Protein AF-A0A929RDB2-F1 (afdb_monomer)

Sequence (120 aa):
MNDFDLLDLLDETPNGAYSVVIFPNRDALRRKFQPFVGQYDPTYRTHSLHRAEYLEDRKRRARVYLRTPKQITAANRNRAIDGAVRAYIAPGVNVSYLMETCLKKSGIHEVLPADAAGLI

Foldseek 3Di:
DDDFAQVLVQVVFAQLAEEEEEDADPVRLCVRQVVQPPDDDLQWHWDDDPLWTWIAGPVSRYIYTYYYLCSLLPPDQPQVCQRHAEYEYEPPDDCDPSSCVSCVVSVHPHYYHSPVSPDD

Structure (mmCIF, N/CA/C/O backbone):
data_AF-A0A929RDB2-F1
#
_entry.id   AF-A0A929RDB2-F1
#
loop_
_atom_site.group_PDB
_atom_site.id
_atom_site.type_symbol
_atom_site.label_atom_id
_atom_site.label_alt_id
_atom_site.label_comp_id
_atom_site.label_asym_id
_atom_site.label_entity_id
_atom_site.label_seq_id
_atom_site.pdbx_PDB_ins_code
_atom_site.Cartn_x
_atom_site.Cartn_y
_atom_site.Cartn_z
_atom_site.occupancy
_atom_site.B_iso_or_equiv
_atom_site.auth_seq_id
_atom_site.auth_comp_id
_atom_site.auth_asym_id
_atom_site.auth_atom_id
_atom_site.pdbx_PDB_model_num
ATOM 1 N N . MET A 1 1 ? 1.880 -21.557 1.408 1.00 38.38 1 MET A N 1
ATOM 2 C CA . MET A 1 1 ? 2.644 -20.447 0.799 1.00 38.38 1 MET A CA 1
ATOM 3 C C . MET A 1 1 ? 2.069 -19.209 1.458 1.00 38.38 1 MET A C 1
ATOM 5 O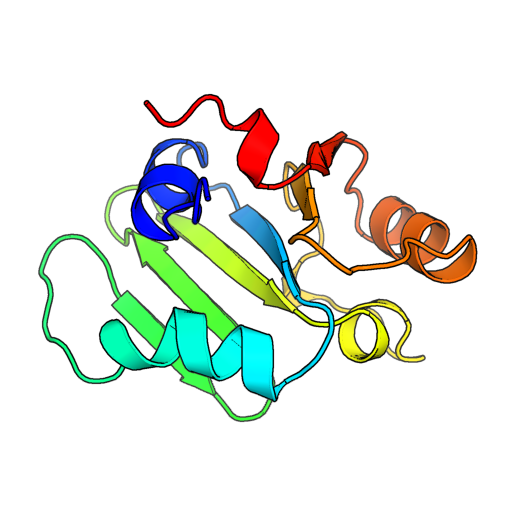 O . MET A 1 1 ? 0.893 -18.969 1.226 1.00 38.38 1 MET A O 1
ATOM 9 N N . ASN A 1 2 ? 2.784 -18.597 2.409 1.00 46.38 2 ASN A N 1
ATOM 10 C CA . ASN A 1 2 ? 2.217 -17.583 3.309 1.00 46.38 2 ASN A CA 1
ATOM 11 C C . ASN A 1 2 ? 1.721 -16.385 2.502 1.00 46.38 2 ASN A C 1
ATOM 13 O O . ASN A 1 2 ? 2.500 -15.582 1.994 1.00 46.38 2 ASN A O 1
ATOM 17 N N . ASP A 1 3 ? 0.409 -16.342 2.329 1.00 63.94 3 ASP A N 1
ATOM 18 C CA . ASP A 1 3 ? -0.303 -15.350 1.554 1.00 63.94 3 ASP A CA 1
ATOM 19 C C . ASP A 1 3 ? -0.760 -14.295 2.566 1.00 63.94 3 ASP A C 1
ATOM 21 O O . ASP A 1 3 ? -1.784 -14.477 3.209 1.00 63.94 3 ASP A O 1
ATOM 25 N N . PHE A 1 4 ? 0.043 -13.248 2.784 1.00 73.56 4 PHE A N 1
ATOM 26 C CA . PHE A 1 4 ? -0.236 -12.205 3.785 1.00 73.56 4 PHE A CA 1
ATOM 27 C C . PHE A 1 4 ? -1.657 -11.620 3.636 1.00 73.56 4 PHE A C 1
ATOM 29 O O . PHE A 1 4 ? -2.177 -11.515 2.510 1.00 73.56 4 PHE A O 1
ATOM 36 N N . ASP A 1 5 ? -2.273 -11.228 4.756 1.00 86.75 5 ASP A N 1
ATOM 37 C CA . ASP A 1 5 ? -3.604 -10.613 4.794 1.00 86.75 5 ASP A CA 1
ATOM 38 C C . ASP A 1 5 ? -3.504 -9.077 4.826 1.00 86.75 5 ASP A C 1
ATOM 40 O O . ASP A 1 5 ? -2.674 -8.488 5.514 1.00 86.75 5 ASP A O 1
ATOM 44 N N . LEU A 1 6 ? -4.355 -8.403 4.051 1.00 89.50 6 LEU A N 1
ATOM 45 C CA . LEU A 1 6 ? -4.440 -6.943 4.052 1.00 89.50 6 LEU A CA 1
ATOM 46 C C . LEU A 1 6 ? -5.079 -6.392 5.334 1.00 89.50 6 LEU 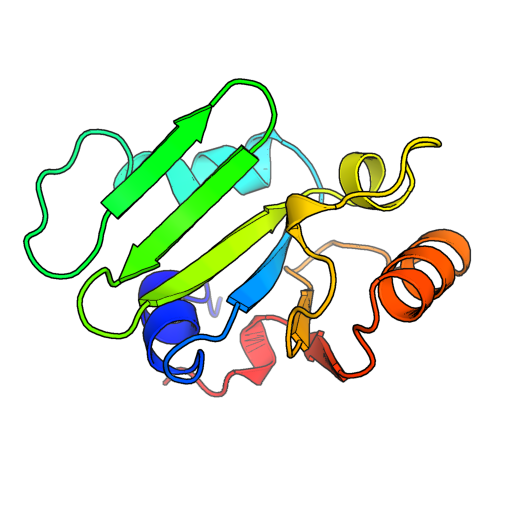A C 1
ATOM 48 O O . LEU A 1 6 ? -4.802 -5.239 5.670 1.00 89.50 6 LEU A O 1
ATOM 52 N N . LEU A 1 7 ? -5.924 -7.169 6.020 1.00 90.44 7 LEU A N 1
ATOM 53 C CA . LEU A 1 7 ? -6.524 -6.770 7.297 1.00 90.44 7 LEU A CA 1
ATOM 54 C C . LEU A 1 7 ? -5.507 -6.800 8.427 1.00 90.44 7 LEU A C 1
ATOM 56 O O . LEU A 1 7 ? -5.410 -5.837 9.178 1.00 90.44 7 LEU A O 1
ATOM 60 N N . ASP A 1 8 ? -4.675 -7.827 8.466 1.00 89.88 8 ASP A N 1
ATOM 61 C CA . ASP A 1 8 ? -3.594 -7.916 9.435 1.00 89.88 8 ASP A CA 1
ATOM 62 C C . ASP A 1 8 ? -2.612 -6.739 9.301 1.00 89.88 8 ASP A C 1
ATOM 64 O O . ASP A 1 8 ? -2.285 -6.058 10.273 1.00 89.88 8 ASP A O 1
ATOM 68 N N . LEU A 1 9 ? -2.217 -6.400 8.067 1.00 90.81 9 LEU A N 1
ATOM 69 C CA . LEU A 1 9 ? -1.386 -5.218 7.803 1.00 90.81 9 LEU A CA 1
ATOM 70 C C . LEU A 1 9 ? -2.095 -3.903 8.172 1.00 90.81 9 LEU A C 1
ATOM 72 O O . LEU A 1 9 ? -1.444 -2.906 8.510 1.00 90.81 9 LEU A O 1
ATOM 76 N N . LEU A 1 10 ? -3.427 -3.862 8.083 1.00 92.50 10 LEU A N 1
ATOM 77 C CA . LEU A 1 10 ? -4.217 -2.719 8.533 1.00 92.50 10 LEU A CA 1
ATOM 78 C C . LEU A 1 10 ? -4.215 -2.624 10.061 1.00 92.50 10 LEU A C 1
ATOM 80 O O . LEU A 1 10 ? -4.097 -1.519 10.589 1.00 92.50 10 LEU A O 1
ATOM 84 N N . ASP A 1 11 ? -4.287 -3.745 10.768 1.00 91.00 11 ASP A N 1
ATOM 85 C CA . ASP A 1 11 ? -4.228 -3.819 12.229 1.00 91.00 11 ASP A CA 1
ATOM 86 C C . ASP A 1 11 ? -2.851 -3.455 12.786 1.00 91.00 11 ASP A C 1
ATOM 88 O O . ASP A 1 11 ? -2.769 -2.705 13.760 1.00 91.00 11 ASP A O 1
ATOM 92 N N . GLU A 1 12 ? -1.776 -3.839 12.100 1.00 90.38 12 GLU A N 1
ATOM 93 C CA . GLU A 1 12 ? -0.413 -3.392 12.414 1.00 90.38 12 GLU A CA 1
ATOM 94 C C . GLU A 1 12 ? -0.169 -1.906 12.139 1.00 90.38 12 GLU A C 1
ATOM 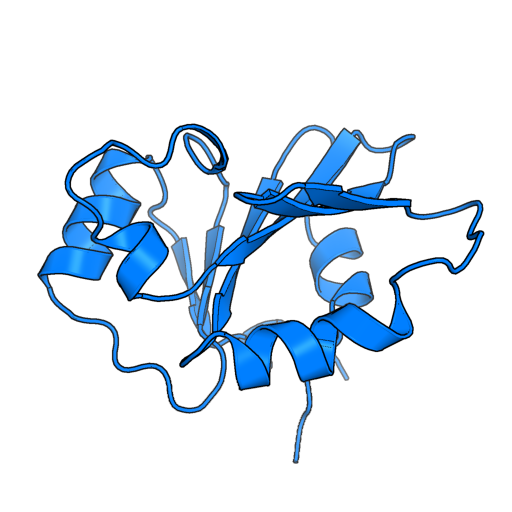96 O O . GLU A 1 12 ? 0.761 -1.306 12.691 1.00 90.38 12 GLU A O 1
ATOM 101 N N . THR A 1 13 ? -0.963 -1.298 11.255 1.00 91.88 13 THR A N 1
ATOM 102 C CA . THR A 1 13 ? -0.793 0.112 10.913 1.00 91.88 13 THR A CA 1
ATOM 103 C C . THR A 1 13 ? -1.214 0.983 12.106 1.00 91.88 13 THR A C 1
ATOM 105 O O . THR A 1 13 ? -2.368 0.910 12.542 1.00 91.88 13 THR A O 1
ATOM 108 N N . PRO A 1 14 ? -0.322 1.853 12.627 1.00 93.44 14 PRO A N 1
ATOM 109 C CA . PRO A 1 14 ? -0.632 2.683 13.785 1.00 93.44 14 PRO A CA 1
ATOM 110 C C . PRO A 1 14 ? -1.836 3.605 13.569 1.00 93.44 14 PRO A C 1
ATOM 112 O O . PRO A 1 14 ? -2.155 4.020 12.451 1.00 93.44 14 PRO A O 1
ATOM 115 N N . ASN A 1 15 ? -2.470 3.999 14.673 1.00 94.12 15 ASN A N 1
ATOM 116 C CA . ASN A 1 15 ? -3.576 4.952 14.646 1.00 94.12 15 ASN A CA 1
ATOM 117 C C . ASN A 1 15 ? -3.155 6.269 13.975 1.00 94.12 15 ASN A C 1
ATOM 119 O O . ASN A 1 15 ? -2.125 6.852 14.309 1.00 94.12 15 ASN A O 1
ATOM 123 N N . GLY A 1 16 ? -3.975 6.754 13.044 1.00 93.19 16 GLY A N 1
ATOM 124 C CA . GLY A 1 16 ? -3.725 7.974 12.276 1.00 93.19 16 GLY A CA 1
ATOM 125 C C . GLY A 1 16 ? -2.617 7.863 11.227 1.00 93.19 16 GLY A C 1
ATOM 126 O O . GLY A 1 16 ? -2.303 8.872 10.598 1.00 93.19 16 GLY A O 1
ATOM 127 N N . ALA A 1 17 ? -2.037 6.677 11.034 1.00 94.44 17 ALA A N 1
ATOM 128 C CA . ALA A 1 17 ? -0.961 6.438 10.086 1.00 94.44 17 ALA A CA 1
ATOM 129 C C . ALA A 1 17 ? -1.440 5.670 8.851 1.00 94.44 17 ALA A C 1
ATOM 131 O O . ALA A 1 17 ? -2.582 5.215 8.741 1.00 94.44 17 ALA A O 1
ATOM 132 N N . TYR A 1 18 ? -0.536 5.524 7.891 1.00 92.81 18 TYR A N 1
ATOM 133 C CA . TYR A 1 18 ? -0.780 4.718 6.710 1.00 92.81 18 TYR A CA 1
ATOM 134 C C . TYR A 1 18 ? 0.443 3.903 6.335 1.00 92.81 18 TYR A C 1
ATOM 136 O O . TYR A 1 18 ? 1.574 4.364 6.470 1.00 92.81 18 TYR A O 1
ATOM 144 N N . SER A 1 19 ? 0.185 2.713 5.815 1.00 94.75 19 SER A N 1
ATOM 145 C CA . SER A 1 19 ? 1.174 1.807 5.244 1.00 94.75 19 SER A CA 1
ATOM 146 C C . SER A 1 19 ? 0.911 1.640 3.751 1.00 94.75 19 SER A C 1
ATOM 148 O O . SER A 1 19 ? -0.175 1.947 3.247 1.00 94.75 19 SER A O 1
ATOM 150 N N . VAL A 1 20 ? 1.907 1.153 3.018 1.00 94.62 20 VAL A N 1
ATOM 151 C CA . VAL A 1 20 ? 1.778 0.856 1.587 1.00 94.62 20 VAL A CA 1
ATOM 152 C C . VAL A 1 20 ? 2.109 -0.603 1.345 1.00 94.62 20 VAL A C 1
ATOM 154 O O . VAL A 1 20 ? 3.110 -1.081 1.850 1.00 94.62 20 VAL A O 1
ATOM 157 N N . VAL A 1 21 ? 1.330 -1.294 0.522 1.00 94.94 21 VAL A N 1
ATOM 158 C CA . VAL A 1 21 ? 1.686 -2.605 -0.024 1.00 94.94 21 VAL A CA 1
ATOM 159 C C . VAL A 1 21 ? 1.935 -2.458 -1.514 1.00 94.94 21 VAL A C 1
ATOM 161 O O . VAL A 1 21 ? 1.135 -1.859 -2.241 1.00 94.94 21 VAL A O 1
ATOM 164 N N . ILE A 1 22 ? 3.056 -2.997 -1.978 1.00 94.56 22 ILE A N 1
ATOM 165 C CA . ILE A 1 22 ? 3.490 -2.889 -3.364 1.00 94.56 22 ILE A CA 1
ATOM 166 C C . ILE A 1 22 ? 3.398 -4.266 -4.007 1.00 94.56 22 ILE A C 1
ATOM 168 O O . ILE A 1 22 ? 4.062 -5.202 -3.581 1.00 94.56 22 ILE A O 1
ATOM 172 N N . PHE A 1 23 ? 2.565 -4.372 -5.038 1.00 94.00 23 PHE A N 1
ATOM 173 C CA . PHE A 1 23 ? 2.305 -5.585 -5.809 1.00 94.00 23 PHE A CA 1
ATOM 174 C C . PHE A 1 23 ? 3.044 -5.564 -7.145 1.00 94.00 23 PHE A C 1
ATOM 176 O O . PHE A 1 23 ? 3.185 -4.492 -7.739 1.00 94.00 23 PHE A O 1
ATOM 183 N N . PRO A 1 24 ? 3.438 -6.726 -7.697 1.00 93.25 24 PRO A N 1
ATOM 184 C CA . PRO A 1 24 ? 4.232 -6.776 -8.928 1.00 93.25 24 PRO A CA 1
ATOM 185 C C . PRO A 1 24 ? 3.500 -6.164 -10.125 1.00 93.25 24 PRO A C 1
ATOM 187 O O . PRO A 1 24 ? 4.111 -5.524 -10.979 1.00 93.25 24 PRO A O 1
ATOM 190 N N . ASN A 1 25 ? 2.176 -6.315 -10.181 1.00 91.75 25 ASN A N 1
ATOM 191 C CA . ASN A 1 25 ? 1.341 -5.764 -11.238 1.00 91.75 25 ASN A CA 1
ATOM 192 C C . ASN A 1 25 ? -0.100 -5.527 -10.755 1.00 91.75 25 ASN A C 1
ATOM 194 O O . ASN A 1 25 ? -0.473 -5.842 -9.622 1.00 91.75 25 ASN A O 1
ATOM 198 N N . ARG A 1 26 ? -0.912 -4.935 -11.637 1.00 90.81 26 ARG A N 1
ATOM 199 C CA . ARG A 1 26 ? -2.313 -4.597 -11.359 1.00 90.81 26 ARG A CA 1
ATOM 200 C C . ARG A 1 26 ? -3.195 -5.821 -11.149 1.00 90.81 26 ARG A C 1
ATOM 202 O O . ARG A 1 26 ? -4.130 -5.728 -10.360 1.00 90.81 26 ARG A O 1
ATOM 209 N N . ASP A 1 27 ? -2.893 -6.939 -11.799 1.00 91.25 27 ASP A N 1
ATOM 210 C CA . ASP A 1 27 ? -3.682 -8.165 -11.671 1.00 91.25 27 ASP A CA 1
ATOM 211 C C . ASP A 1 27 ? -3.457 -8.823 -10.311 1.00 91.25 27 ASP A C 1
ATOM 213 O O . ASP A 1 27 ? -4.415 -9.202 -9.648 1.00 91.25 27 ASP A O 1
ATOM 217 N N . ALA A 1 28 ? -2.207 -8.886 -9.842 1.00 91.56 28 ALA A N 1
ATOM 218 C CA . ALA A 1 28 ? -1.873 -9.351 -8.498 1.00 91.56 28 ALA A CA 1
ATOM 219 C C . ALA A 1 28 ? -2.530 -8.477 -7.420 1.00 91.56 28 ALA A C 1
ATOM 221 O O . ALA A 1 28 ? -3.181 -9.006 -6.522 1.00 91.56 28 ALA A O 1
ATOM 222 N N . LEU A 1 29 ? -2.435 -7.149 -7.566 1.00 92.19 29 LEU A N 1
ATOM 223 C CA . LEU A 1 29 ? -3.103 -6.194 -6.680 1.00 92.19 29 LEU A CA 1
ATOM 224 C C . LEU A 1 29 ? -4.615 -6.431 -6.645 1.00 92.19 29 LEU A C 1
ATOM 226 O O . LEU A 1 29 ? -5.195 -6.563 -5.573 1.00 92.19 29 LEU A O 1
ATOM 230 N N . ARG A 1 30 ? -5.262 -6.505 -7.816 1.00 89.75 30 ARG A N 1
ATOM 231 C CA . ARG A 1 30 ? -6.712 -6.707 -7.908 1.00 89.75 30 ARG A CA 1
ATOM 232 C C . ARG A 1 30 ? -7.136 -8.046 -7.336 1.00 89.75 30 ARG A C 1
ATOM 234 O O . ARG A 1 30 ? -8.111 -8.066 -6.605 1.00 89.75 30 ARG A O 1
ATOM 241 N N . ARG A 1 31 ? -6.409 -9.134 -7.600 1.00 90.44 31 ARG A N 1
ATOM 242 C CA . ARG A 1 31 ? -6.719 -10.449 -7.019 1.00 90.44 31 ARG A CA 1
ATOM 243 C C . ARG A 1 31 ? -6.743 -10.411 -5.493 1.00 90.44 31 ARG A C 1
ATOM 245 O O . ARG A 1 31 ? -7.660 -10.972 -4.910 1.00 90.44 31 ARG A O 1
ATOM 252 N N . LYS A 1 32 ? -5.791 -9.712 -4.865 1.00 90.06 32 LYS A N 1
ATOM 253 C CA . LYS A 1 32 ? -5.775 -9.540 -3.405 1.00 90.06 32 LYS A CA 1
ATOM 254 C C . LYS A 1 32 ? -6.823 -8.559 -2.889 1.00 90.06 32 LYS A C 1
ATOM 256 O O . LYS A 1 32 ? -7.334 -8.752 -1.798 1.00 90.06 32 LYS A O 1
ATOM 261 N N . PHE A 1 33 ? -7.153 -7.523 -3.653 1.00 89.94 33 PHE A N 1
ATOM 262 C CA . PHE A 1 33 ? -8.091 -6.492 -3.212 1.00 89.94 33 PHE A CA 1
ATOM 263 C C . PHE A 1 33 ? -9.565 -6.850 -3.446 1.00 89.94 33 PHE A C 1
ATOM 265 O O . PHE A 1 33 ? -10.421 -6.452 -2.664 1.00 89.94 33 PHE A O 1
ATOM 272 N N . GLN A 1 34 ? -9.870 -7.607 -4.504 1.00 89.38 34 GLN A N 1
ATOM 273 C CA . GLN A 1 34 ? -11.232 -7.924 -4.944 1.00 89.38 34 GLN A CA 1
ATOM 274 C C . GLN A 1 34 ? -12.126 -8.522 -3.848 1.00 89.38 34 GLN A C 1
ATOM 276 O O . GLN A 1 34 ? -13.288 -8.121 -3.809 1.00 89.38 34 GLN A O 1
ATOM 281 N N . PRO A 1 35 ? -11.640 -9.414 -2.957 1.00 89.25 35 PRO A N 1
ATOM 282 C CA . PRO A 1 35 ? -12.458 -9.937 -1.866 1.00 89.25 35 PRO A CA 1
ATOM 283 C C . PRO A 1 35 ? -13.041 -8.843 -0.970 1.00 89.25 35 PRO A C 1
ATOM 285 O O . PRO A 1 35 ? -14.159 -8.985 -0.505 1.00 89.25 35 PRO A O 1
ATOM 288 N N . PHE A 1 36 ? -12.333 -7.729 -0.786 1.00 86.62 36 PHE A N 1
ATOM 289 C CA . PHE A 1 36 ? -12.761 -6.636 0.085 1.00 86.62 36 PHE A CA 1
ATOM 290 C C . PHE A 1 36 ? -13.714 -5.651 -0.619 1.00 86.62 36 PHE A C 1
ATOM 292 O O . PHE A 1 36 ? -14.434 -4.892 0.028 1.00 86.62 36 PHE A O 1
ATOM 299 N N . VAL A 1 37 ? -13.723 -5.618 -1.957 1.00 85.00 37 VAL A N 1
ATOM 300 C CA . VAL A 1 37 ? -14.485 -4.624 -2.727 1.00 85.00 37 VAL A CA 1
ATOM 301 C C . VAL A 1 37 ? -15.981 -4.924 -2.674 1.00 85.00 37 VAL A C 1
ATOM 303 O O . VAL A 1 37 ? -16.428 -6.001 -3.055 1.00 85.00 37 VAL A O 1
ATOM 306 N N . GLY A 1 38 ? -16.775 -3.926 -2.276 1.00 75.69 38 GLY A N 1
ATOM 307 C CA . GLY A 1 38 ? -18.239 -4.029 -2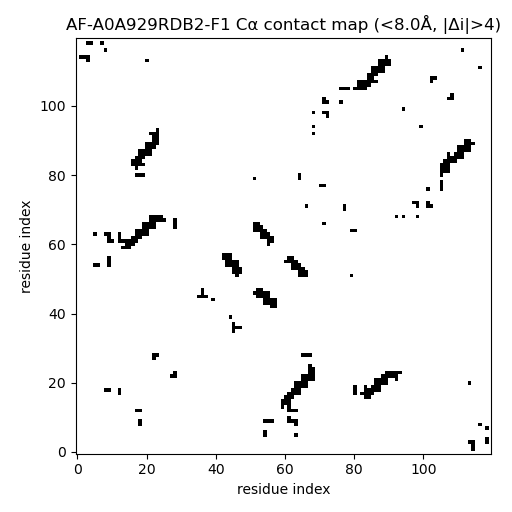.248 1.00 75.69 38 GLY A CA 1
ATOM 308 C C . GLY A 1 38 ? -18.786 -4.831 -1.066 1.00 75.69 38 GLY A C 1
ATOM 309 O O . GLY A 1 38 ? -20.003 -4.953 -0.937 1.00 75.69 38 GLY A O 1
ATOM 310 N N . GLN A 1 39 ? -17.913 -5.327 -0.186 1.00 79.00 39 GLN A N 1
ATOM 311 C CA . GLN A 1 39 ? -18.317 -5.882 1.096 1.00 79.00 39 GLN A CA 1
ATOM 312 C C . GLN A 1 39 ? -18.566 -4.745 2.086 1.00 79.00 39 GLN A C 1
ATOM 314 O O . GLN A 1 39 ? -17.754 -3.830 2.240 1.00 79.00 39 GLN A O 1
ATOM 319 N N . TYR A 1 40 ? -19.726 -4.782 2.738 1.00 76.62 40 TYR A N 1
ATOM 320 C CA . TYR A 1 40 ? -19.985 -3.916 3.876 1.00 76.62 40 TYR A CA 1
ATOM 321 C C . TYR A 1 40 ? -19.400 -4.574 5.123 1.00 76.62 40 TYR A C 1
ATOM 323 O O . TYR A 1 40 ? -19.936 -5.573 5.597 1.00 76.62 40 TYR A O 1
ATOM 331 N N . ASP A 1 41 ? -18.331 -3.988 5.652 1.00 82.25 41 ASP A N 1
ATOM 332 C CA . ASP A 1 41 ? -17.734 -4.376 6.923 1.00 82.25 41 ASP A CA 1
ATOM 333 C C . ASP A 1 41 ? -17.726 -3.163 7.881 1.00 82.25 41 ASP A C 1
ATOM 335 O O . ASP A 1 41 ? -17.394 -2.044 7.471 1.00 82.25 41 ASP A O 1
ATOM 339 N N . PRO A 1 42 ? -18.150 -3.313 9.150 1.00 82.81 42 PRO A N 1
ATOM 340 C CA . PRO A 1 42 ? -18.122 -2.216 10.117 1.00 82.81 42 PR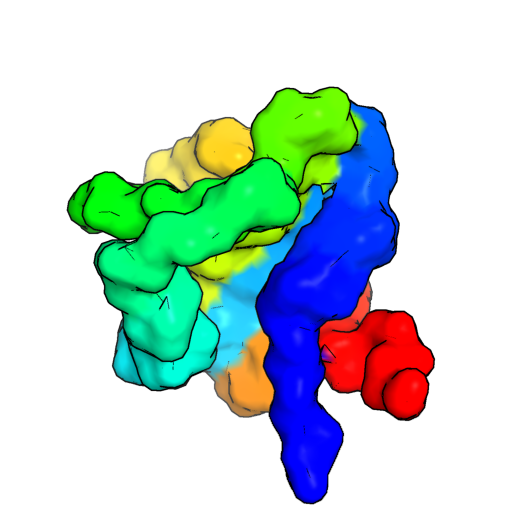O A CA 1
ATOM 341 C C . PRO A 1 42 ? -16.707 -1.843 10.597 1.00 82.81 42 PRO A C 1
ATOM 343 O O . PRO A 1 42 ? -16.539 -0.770 11.187 1.00 82.81 42 PRO A O 1
ATOM 346 N N . THR A 1 43 ? -15.712 -2.709 10.394 1.00 84.44 43 THR A N 1
ATOM 347 C CA . THR A 1 43 ? -14.331 -2.551 10.876 1.00 84.44 43 THR A CA 1
ATOM 348 C C . THR A 1 43 ? -13.453 -1.821 9.866 1.00 84.44 43 THR A C 1
ATOM 350 O O . THR A 1 43 ? -12.732 -0.895 10.242 1.00 84.44 43 THR A O 1
ATOM 353 N N . TYR A 1 44 ? -13.582 -2.139 8.577 1.00 88.69 44 TYR A N 1
ATOM 354 C CA . TYR A 1 44 ? -12.800 -1.516 7.515 1.00 88.69 44 TYR A CA 1
ATOM 355 C C . TYR A 1 44 ? -13.673 -1.033 6.357 1.00 88.69 44 TYR A C 1
ATOM 357 O O . TYR A 1 44 ? -14.814 -1.437 6.155 1.00 88.69 44 TYR A O 1
ATOM 365 N N . ARG A 1 45 ? -13.113 -0.134 5.552 1.00 88.69 45 ARG A N 1
ATOM 366 C CA . ARG A 1 45 ? -13.692 0.308 4.287 1.00 88.69 45 ARG A CA 1
ATOM 367 C C . ARG A 1 45 ? -12.707 0.135 3.166 1.00 88.69 45 ARG A C 1
ATOM 369 O O . ARG A 1 45 ? -11.528 0.442 3.311 1.00 88.69 45 ARG A O 1
ATOM 376 N N . THR A 1 46 ? -13.221 -0.257 2.014 1.00 89.38 46 THR A N 1
ATOM 377 C CA . THR A 1 46 ? -12.450 -0.247 0.779 1.00 89.38 46 THR A CA 1
ATOM 378 C C . THR A 1 46 ? -12.715 0.999 -0.029 1.00 89.38 46 THR A C 1
ATOM 380 O O . THR A 1 46 ? -13.865 1.390 -0.236 1.00 89.38 46 THR A O 1
ATOM 383 N N . HIS A 1 47 ? -11.650 1.554 -0.584 1.00 85.75 47 HIS A N 1
ATOM 384 C CA . HIS A 1 47 ? -11.729 2.615 -1.568 1.00 85.75 47 HIS A CA 1
ATOM 385 C C . HIS A 1 47 ? -11.056 2.155 -2.852 1.00 85.75 47 HIS A C 1
ATOM 387 O O . HIS A 1 47 ? -9.893 1.767 -2.848 1.00 85.75 47 HIS A O 1
ATOM 393 N N . SER A 1 48 ? -11.809 2.202 -3.949 1.00 75.56 48 SER A N 1
ATOM 394 C CA . SER A 1 48 ? -11.360 1.834 -5.291 1.00 75.56 48 SER A CA 1
ATOM 395 C C . SER A 1 48 ? -11.656 2.980 -6.253 1.00 75.56 48 SER A C 1
ATOM 397 O O . SER A 1 48 ? -12.495 2.862 -7.144 1.00 75.56 48 SER A O 1
ATOM 399 N N . LEU A 1 49 ? -11.017 4.133 -6.058 1.00 61.91 49 LEU A N 1
ATOM 400 C CA . LEU A 1 49 ? -11.080 5.203 -7.056 1.00 61.91 49 LEU A CA 1
ATOM 401 C C . LEU A 1 49 ? -10.032 4.921 -8.133 1.00 61.91 49 LEU A C 1
ATOM 403 O O . LEU A 1 49 ? -8.987 4.362 -7.821 1.00 61.91 49 LEU A O 1
ATOM 407 N N . HIS A 1 50 ? -10.278 5.349 -9.379 1.00 57.06 50 HIS A N 1
ATOM 408 C CA . HIS A 1 50 ? -9.460 5.115 -10.589 1.00 57.06 50 HIS A CA 1
ATOM 409 C C . HIS A 1 50 ? -7.926 5.288 -10.456 1.00 57.06 50 HIS A C 1
ATOM 411 O O . HIS A 1 50 ? -7.190 4.970 -11.390 1.00 57.06 50 HIS A O 1
ATOM 417 N N . ARG A 1 51 ? -7.426 5.829 -9.339 1.00 58.41 51 ARG A N 1
ATOM 418 C CA . ARG A 1 51 ? -6.008 6.083 -9.063 1.00 58.41 51 ARG A CA 1
ATOM 419 C C . ARG A 1 51 ? -5.548 5.706 -7.649 1.00 58.41 51 ARG A C 1
ATOM 421 O O . ARG A 1 51 ? -4.379 5.926 -7.340 1.00 58.41 51 ARG A O 1
ATOM 428 N N . ALA A 1 52 ? -6.425 5.178 -6.795 1.00 72.75 52 ALA A N 1
ATOM 429 C CA . ALA A 1 52 ? -6.083 4.856 -5.417 1.00 72.75 52 ALA A CA 1
ATOM 430 C C . ALA A 1 52 ? -6.945 3.711 -4.877 1.00 72.75 52 ALA A C 1
ATOM 432 O O . ALA A 1 52 ? -8.105 3.915 -4.522 1.00 72.75 52 ALA A O 1
ATOM 433 N N . GLU A 1 53 ? -6.336 2.531 -4.777 1.00 91.00 53 GLU A N 1
ATOM 434 C CA . GLU A 1 53 ? -6.841 1.422 -3.973 1.00 91.00 53 GLU A CA 1
ATOM 435 C C . GLU A 1 53 ? -6.277 1.507 -2.556 1.00 91.00 53 GLU A C 1
ATOM 437 O O . GLU A 1 53 ? -5.063 1.698 -2.391 1.00 91.00 53 GLU A O 1
ATOM 442 N N . TYR A 1 54 ? -7.149 1.403 -1.551 1.00 92.81 54 TYR A N 1
ATOM 443 C CA . TYR A 1 54 ? -6.753 1.250 -0.152 1.00 92.81 54 TYR A CA 1
ATOM 444 C C . TYR A 1 54 ? -7.849 0.624 0.719 1.00 92.81 54 TYR A C 1
ATOM 446 O O . TYR A 1 54 ? -9.037 0.700 0.388 1.00 92.81 54 TYR A O 1
ATOM 454 N N . LEU A 1 55 ? -7.425 0.046 1.846 1.00 93.62 55 LEU A N 1
ATOM 455 C CA . LEU A 1 55 ? -8.278 -0.304 2.983 1.00 93.62 55 LEU A CA 1
ATOM 456 C C . LEU A 1 55 ? -8.123 0.759 4.078 1.00 93.62 55 LEU A C 1
ATOM 458 O O . LEU A 1 55 ? -7.031 1.298 4.259 1.00 93.62 55 LEU A O 1
ATOM 462 N N . GLU A 1 56 ? -9.200 1.080 4.789 1.00 93.56 56 GLU A N 1
ATOM 463 C CA . GLU A 1 56 ? -9.212 2.064 5.875 1.00 93.56 56 GLU A CA 1
ATOM 464 C C . GLU A 1 56 ? -10.019 1.574 7.075 1.00 93.56 56 GLU A C 1
ATOM 466 O O . GLU A 1 56 ? -11.211 1.302 6.946 1.00 93.56 56 GLU A O 1
ATOM 471 N N . ASP A 1 57 ? -9.410 1.588 8.258 1.00 94.00 57 ASP A N 1
ATOM 472 C CA . ASP A 1 57 ? -10.137 1.566 9.526 1.00 94.00 57 ASP A CA 1
ATOM 473 C C . ASP A 1 57 ? -10.462 3.014 9.909 1.00 94.00 57 ASP A C 1
ATOM 475 O O . ASP A 1 57 ? -9.584 3.811 10.261 1.00 94.00 57 ASP A O 1
ATOM 479 N N . ARG A 1 58 ? -11.747 3.381 9.853 1.00 90.50 58 ARG A N 1
ATOM 480 C CA . ARG A 1 58 ? -12.185 4.757 10.138 1.00 90.50 58 ARG A CA 1
ATOM 481 C C . ARG A 1 58 ? -12.043 5.152 11.603 1.00 90.50 58 ARG A C 1
ATOM 483 O O . ARG A 1 58 ? -11.898 6.346 11.873 1.00 90.50 58 ARG A O 1
ATOM 490 N N . LYS A 1 59 ? -12.133 4.199 12.534 1.00 91.94 59 LYS A N 1
ATOM 491 C CA . LYS A 1 59 ? -12.034 4.477 13.973 1.00 91.94 59 LYS A CA 1
ATOM 492 C C . LYS A 1 59 ? -10.595 4.809 14.331 1.00 91.94 59 LYS A C 1
ATOM 494 O O . LYS A 1 59 ? -10.350 5.826 14.975 1.00 91.94 59 LYS A O 1
ATOM 499 N N . ARG A 1 60 ? -9.651 3.999 13.846 1.00 93.94 60 ARG A N 1
ATOM 500 C CA . ARG A 1 60 ? -8.213 4.225 14.043 1.00 93.94 60 ARG A CA 1
ATOM 501 C C . ARG A 1 60 ? -7.638 5.281 13.108 1.00 93.94 60 ARG A C 1
ATOM 503 O O . ARG A 1 60 ? -6.563 5.800 13.384 1.00 93.94 60 ARG A O 1
ATOM 510 N N . ARG A 1 61 ? -8.342 5.619 12.020 1.00 92.50 61 ARG A N 1
ATOM 511 C CA . ARG A 1 61 ? -7.820 6.416 10.894 1.00 92.50 61 ARG A CA 1
ATOM 512 C C . ARG A 1 61 ? -6.553 5.792 10.293 1.00 92.50 61 ARG A C 1
ATOM 514 O O . ARG A 1 61 ? -5.685 6.516 9.812 1.00 92.50 61 ARG A O 1
ATOM 521 N N . ALA A 1 62 ? -6.456 4.467 10.357 1.00 94.81 62 ALA A N 1
ATOM 522 C CA . ALA A 1 62 ? -5.367 3.691 9.782 1.00 94.81 62 ALA A CA 1
ATOM 523 C C . ALA A 1 62 ? -5.707 3.345 8.329 1.00 94.81 62 ALA A C 1
ATOM 525 O O . ALA A 1 62 ? -6.870 3.060 8.025 1.00 94.81 62 ALA A O 1
ATOM 526 N N . ARG A 1 63 ? -4.726 3.385 7.417 1.00 94.44 63 ARG A N 1
ATOM 527 C CA . ARG A 1 63 ? -4.947 3.010 6.007 1.00 94.44 63 ARG A CA 1
ATOM 528 C C . ARG A 1 63 ? -3.827 2.156 5.437 1.00 94.44 63 ARG A C 1
ATOM 530 O O . ARG A 1 63 ? -2.657 2.402 5.705 1.00 94.44 63 ARG A O 1
ATOM 537 N N . VAL A 1 64 ? -4.186 1.239 4.548 1.00 94.56 64 VAL A N 1
ATOM 538 C CA . VAL A 1 64 ? -3.239 0.440 3.764 1.00 94.56 64 VAL A CA 1
ATOM 539 C C . VAL A 1 64 ? -3.445 0.739 2.288 1.00 94.56 64 VAL A C 1
ATOM 541 O O . VAL A 1 64 ? -4.441 0.327 1.694 1.00 94.56 64 VAL A O 1
ATOM 544 N N . TYR A 1 65 ? -2.511 1.470 1.682 1.00 94.50 65 TYR A N 1
ATOM 545 C CA . TYR A 1 65 ? -2.545 1.793 0.257 1.00 94.50 65 TYR A CA 1
ATOM 546 C C . TYR A 1 65 ? -1.953 0.674 -0.583 1.00 94.50 65 TYR A C 1
ATOM 548 O O . TYR A 1 65 ? -0.849 0.214 -0.322 1.00 94.50 65 TYR A O 1
ATOM 556 N N . LEU A 1 66 ? -2.630 0.306 -1.667 1.00 93.75 66 LEU A N 1
ATOM 557 C CA . LEU A 1 66 ? -2.149 -0.723 -2.583 1.00 93.75 66 LEU A CA 1
ATOM 558 C C . LEU A 1 66 ? -1.576 -0.060 -3.833 1.00 93.75 66 LEU A C 1
ATOM 560 O O . LEU A 1 66 ? -2.243 0.743 -4.494 1.00 93.75 66 LEU A O 1
ATOM 564 N N . ARG A 1 67 ? -0.321 -0.352 -4.163 1.00 93.44 67 ARG A N 1
ATOM 565 C CA . ARG A 1 67 ? 0.387 0.246 -5.300 1.00 93.44 67 ARG A CA 1
ATOM 566 C C . ARG A 1 67 ? 1.129 -0.815 -6.099 1.00 93.44 67 ARG A C 1
ATOM 568 O O . ARG A 1 67 ? 1.279 -1.956 -5.687 1.00 93.44 67 ARG A O 1
ATOM 575 N N . THR A 1 68 ? 1.592 -0.418 -7.271 1.00 93.06 68 THR A N 1
ATOM 576 C CA . THR A 1 68 ? 2.506 -1.187 -8.123 1.00 93.06 68 THR A CA 1
ATOM 577 C C . THR A 1 68 ? 3.792 -0.389 -8.323 1.00 93.06 68 THR A C 1
ATOM 579 O O . THR A 1 68 ? 3.734 0.842 -8.222 1.00 93.06 68 THR A O 1
ATOM 582 N N . PRO A 1 69 ? 4.928 -1.015 -8.685 1.00 94.06 69 PRO A N 1
ATOM 583 C CA . PRO A 1 69 ? 6.164 -0.298 -8.989 1.00 94.06 69 PRO A CA 1
ATOM 584 C C . PRO A 1 69 ? 5.943 0.864 -9.960 1.00 94.06 69 PRO A C 1
ATOM 586 O O . PRO A 1 69 ? 6.348 1.984 -9.676 1.00 94.06 69 PRO A O 1
ATOM 589 N N . LYS A 1 70 ? 5.162 0.647 -11.029 1.00 91.38 70 LYS A N 1
ATOM 590 C CA . LYS A 1 70 ? 4.807 1.689 -12.005 1.00 91.38 70 LYS A CA 1
ATOM 591 C C . LYS A 1 70 ? 4.096 2.896 -11.377 1.00 91.38 70 LYS A C 1
ATOM 593 O O . LYS A 1 70 ? 4.297 4.018 -11.828 1.00 91.38 70 LYS A O 1
ATOM 598 N N . GLN A 1 71 ? 3.255 2.687 -10.363 1.00 90.56 71 GLN A N 1
ATOM 599 C CA . GLN A 1 71 ? 2.570 3.771 -9.643 1.00 90.56 71 GLN A CA 1
ATOM 600 C C . GLN A 1 71 ? 3.486 4.483 -8.637 1.00 90.56 71 GLN A C 1
ATOM 602 O O . GLN A 1 71 ? 3.219 5.632 -8.292 1.00 90.56 71 GLN A O 1
ATOM 607 N N . ILE A 1 72 ? 4.536 3.820 -8.153 1.00 92.31 72 ILE A N 1
ATOM 608 C CA . ILE A 1 72 ? 5.545 4.422 -7.271 1.00 92.31 72 ILE A CA 1
ATOM 609 C C . ILE A 1 72 ? 6.549 5.249 -8.080 1.00 92.31 72 ILE A C 1
ATOM 611 O O . ILE A 1 72 ? 6.917 6.347 -7.675 1.00 92.31 72 ILE A O 1
ATOM 615 N N . THR A 1 73 ? 6.966 4.749 -9.243 1.00 91.75 73 THR A N 1
ATOM 616 C CA . THR A 1 73 ? 7.991 5.374 -10.092 1.00 91.75 73 THR A CA 1
ATOM 617 C C . THR A 1 73 ? 7.431 6.355 -11.120 1.00 91.75 73 THR A C 1
ATOM 619 O O . THR A 1 73 ? 8.190 6.884 -11.931 1.00 91.75 73 THR A O 1
ATOM 622 N N . ALA A 1 74 ? 6.114 6.574 -11.153 1.00 86.12 74 ALA A N 1
ATOM 623 C CA . ALA A 1 74 ? 5.508 7.540 -12.063 1.00 86.12 74 ALA A CA 1
ATOM 624 C C . ALA A 1 74 ? 6.074 8.952 -11.817 1.00 86.12 74 ALA A C 1
ATOM 626 O O . ALA A 1 74 ? 6.342 9.332 -10.681 1.00 86.12 74 ALA A O 1
ATOM 627 N N . ALA A 1 75 ? 6.219 9.747 -12.885 1.00 68.81 75 ALA A N 1
ATOM 628 C CA . ALA A 1 75 ? 6.853 11.071 -12.831 1.00 68.81 75 ALA A CA 1
ATOM 629 C C . ALA A 1 75 ? 6.169 12.062 -11.864 1.00 68.81 75 ALA A C 1
ATOM 631 O O . ALA A 1 75 ? 6.812 12.973 -11.349 1.00 68.81 75 ALA A O 1
ATOM 632 N N . ASN A 1 76 ? 4.875 11.869 -11.588 1.00 69.44 76 ASN A N 1
ATOM 633 C CA . ASN A 1 76 ? 4.147 12.653 -10.597 1.00 69.44 76 ASN A CA 1
ATOM 634 C C . ASN A 1 76 ? 4.294 12.028 -9.208 1.00 69.44 76 ASN A C 1
ATOM 636 O O . ASN A 1 76 ? 4.002 10.847 -9.024 1.00 69.44 76 ASN A O 1
ATOM 640 N N . ARG A 1 77 ? 4.666 12.852 -8.218 1.00 67.31 77 ARG A N 1
ATOM 641 C CA . ARG A 1 77 ? 4.760 12.448 -6.807 1.00 67.31 77 ARG A CA 1
ATOM 642 C C . ARG A 1 77 ? 3.474 11.751 -6.359 1.00 67.31 77 ARG A C 1
ATOM 644 O O . ARG A 1 77 ? 2.380 12.307 -6.488 1.00 67.31 77 ARG A O 1
ATOM 651 N N . ASN A 1 78 ? 3.611 10.556 -5.790 1.00 78.12 78 ASN A N 1
ATOM 652 C CA . ASN A 1 78 ? 2.490 9.781 -5.271 1.00 78.12 78 ASN A CA 1
ATOM 653 C C . ASN A 1 78 ? 2.060 10.327 -3.900 1.00 78.12 78 ASN A C 1
ATOM 655 O O . ASN A 1 78 ? 2.320 9.730 -2.863 1.00 78.12 78 ASN A O 1
ATOM 659 N N . ARG A 1 79 ? 1.389 11.488 -3.897 1.00 82.75 79 ARG A N 1
ATOM 660 C CA . ARG A 1 79 ? 0.987 12.191 -2.663 1.00 82.75 79 ARG A CA 1
ATOM 661 C C . ARG A 1 79 ? 0.117 11.362 -1.720 1.00 82.75 79 ARG A C 1
ATOM 663 O O . ARG A 1 79 ? 0.059 11.652 -0.535 1.00 82.75 79 ARG A O 1
ATOM 670 N N . ALA A 1 80 ? -0.558 10.340 -2.239 1.00 84.56 80 ALA A N 1
ATOM 671 C CA . ALA A 1 80 ? -1.403 9.467 -1.434 1.00 84.56 80 ALA A CA 1
ATOM 672 C C . ALA A 1 80 ? -0.613 8.657 -0.395 1.00 84.56 80 ALA A C 1
ATOM 674 O O . ALA A 1 80 ? -1.198 8.248 0.599 1.00 84.56 80 ALA A O 1
ATOM 675 N N . ILE A 1 81 ? 0.681 8.421 -0.628 1.00 88.69 81 ILE A N 1
ATOM 676 C CA . ILE A 1 81 ? 1.540 7.629 0.262 1.00 88.69 81 ILE A CA 1
ATOM 677 C C . ILE A 1 81 ? 2.601 8.473 0.979 1.00 88.69 81 ILE A C 1
ATOM 679 O O . ILE A 1 81 ? 3.458 7.924 1.665 1.00 88.69 81 ILE A O 1
ATOM 683 N N . ASP A 1 82 ? 2.576 9.796 0.804 1.00 89.81 82 ASP A N 1
ATOM 684 C CA . ASP A 1 82 ? 3.529 10.686 1.464 1.00 89.81 82 ASP A CA 1
ATOM 685 C C . ASP A 1 82 ? 3.356 10.615 2.985 1.00 89.81 82 ASP A C 1
ATOM 687 O O . ASP A 1 82 ? 2.272 10.883 3.500 1.00 89.81 82 ASP A O 1
ATOM 691 N N . GLY A 1 83 ? 4.435 10.294 3.696 1.00 87.06 83 GLY A N 1
ATOM 692 C CA . GLY A 1 83 ? 4.444 10.112 5.145 1.00 87.06 83 GLY A CA 1
ATOM 693 C C . GLY A 1 83 ? 3.917 8.753 5.602 1.00 87.06 83 GLY A C 1
ATOM 694 O O . GLY A 1 83 ? 3.636 8.597 6.788 1.00 87.06 83 GLY A O 1
ATOM 695 N N . ALA A 1 84 ? 3.751 7.783 4.694 1.00 92.56 84 ALA A N 1
ATOM 696 C CA . ALA A 1 84 ? 3.468 6.416 5.108 1.00 92.56 84 ALA A CA 1
ATOM 697 C C . ALA A 1 84 ? 4.605 5.884 5.986 1.00 92.56 84 ALA A C 1
ATOM 699 O O . ALA A 1 84 ? 5.782 6.108 5.704 1.00 92.56 84 ALA A O 1
ATOM 700 N N . VAL A 1 85 ? 4.243 5.178 7.054 1.00 94.81 85 VAL A N 1
ATOM 701 C CA . VAL A 1 85 ? 5.211 4.735 8.064 1.00 94.81 85 VAL A CA 1
ATOM 702 C C . VAL A 1 85 ? 6.123 3.638 7.526 1.00 94.81 85 VAL A C 1
ATOM 704 O O . VAL A 1 85 ? 7.298 3.597 7.874 1.00 94.81 85 VAL A O 1
ATOM 707 N N . ARG A 1 86 ? 5.602 2.798 6.623 1.00 94.00 86 ARG A N 1
ATOM 708 C CA . ARG A 1 86 ? 6.339 1.700 5.990 1.00 94.00 86 ARG A CA 1
ATOM 709 C C . ARG A 1 86 ? 5.748 1.286 4.648 1.00 94.00 86 ARG A C 1
ATOM 711 O O . ARG A 1 86 ? 4.573 1.540 4.354 1.00 94.00 86 ARG A O 1
ATOM 718 N N . ALA A 1 87 ? 6.567 0.608 3.852 1.00 94.62 87 ALA A N 1
ATOM 719 C CA . ALA A 1 87 ? 6.158 -0.089 2.643 1.00 94.62 87 ALA A CA 1
ATOM 720 C C . ALA A 1 87 ? 6.435 -1.592 2.760 1.00 94.62 87 ALA A C 1
ATOM 722 O O . ALA A 1 87 ? 7.549 -2.003 3.063 1.00 94.62 87 ALA A O 1
ATOM 723 N N . TYR A 1 88 ? 5.434 -2.402 2.441 1.00 94.69 88 TYR A N 1
ATOM 724 C CA . TYR A 1 88 ? 5.517 -3.849 2.342 1.00 94.69 88 TYR A CA 1
ATOM 725 C C . TYR A 1 88 ? 5.652 -4.273 0.875 1.00 94.69 88 TYR A C 1
ATOM 727 O O . TYR A 1 88 ? 4.917 -3.804 -0.002 1.00 94.69 88 TYR A O 1
ATOM 735 N N . ILE A 1 89 ? 6.591 -5.168 0.599 1.00 94.38 89 ILE A N 1
ATOM 736 C CA . ILE A 1 89 ? 6.926 -5.662 -0.734 1.00 94.38 89 ILE A CA 1
ATOM 737 C C . ILE A 1 89 ? 6.315 -7.048 -0.908 1.00 94.38 89 ILE A C 1
ATOM 739 O O . ILE A 1 89 ? 6.743 -8.006 -0.268 1.00 94.38 89 ILE A O 1
ATOM 743 N N . ALA A 1 90 ? 5.305 -7.163 -1.771 1.00 92.25 90 ALA A N 1
ATOM 744 C CA . ALA A 1 90 ? 4.690 -8.452 -2.061 1.00 92.25 90 ALA A CA 1
ATOM 745 C C . ALA A 1 90 ? 5.672 -9.379 -2.812 1.00 92.25 90 ALA A C 1
ATOM 747 O O . ALA A 1 90 ? 6.528 -8.890 -3.562 1.00 92.25 90 ALA A O 1
ATOM 748 N N . PRO A 1 91 ? 5.521 -10.712 -2.695 1.00 89.12 91 PRO A N 1
ATOM 749 C CA . PRO A 1 91 ? 6.334 -11.663 -3.444 1.00 89.12 91 PRO A CA 1
ATOM 750 C C . PRO A 1 91 ? 6.346 -11.377 -4.954 1.00 89.12 91 PRO A C 1
ATOM 752 O O . PRO A 1 91 ? 5.320 -11.057 -5.561 1.00 89.12 91 PRO A O 1
ATOM 755 N N . GLY A 1 92 ? 7.525 -11.496 -5.570 1.00 87.25 92 GLY A N 1
ATOM 756 C CA . GLY A 1 92 ? 7.720 -11.267 -7.006 1.00 87.25 92 GLY A CA 1
ATOM 757 C C . GLY A 1 92 ? 7.897 -9.801 -7.420 1.00 87.25 92 GLY A C 1
ATOM 758 O O . GLY A 1 92 ? 8.009 -9.518 -8.613 1.00 87.25 92 GLY A O 1
ATOM 759 N N . VAL A 1 93 ? 7.944 -8.858 -6.475 1.00 92.56 93 VAL A N 1
ATOM 760 C CA . VAL A 1 93 ? 8.334 -7.469 -6.756 1.00 92.56 93 VAL A CA 1
ATOM 761 C C . VAL A 1 93 ? 9.853 -7.339 -6.754 1.00 92.56 93 VAL A C 1
ATOM 763 O O . VAL A 1 93 ? 10.510 -7.640 -5.764 1.00 92.56 93 VAL A O 1
ATOM 766 N N . ASN A 1 94 ? 10.404 -6.809 -7.846 1.00 91.19 94 ASN A N 1
ATOM 767 C CA . ASN A 1 94 ? 11.788 -6.349 -7.881 1.00 91.19 94 ASN A CA 1
ATOM 768 C C . ASN A 1 94 ? 11.843 -4.860 -7.502 1.00 91.19 94 ASN A C 1
ATOM 770 O 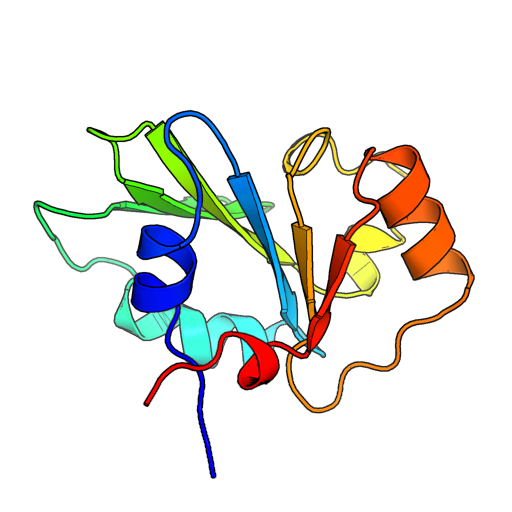O . ASN A 1 94 ? 11.309 -4.008 -8.22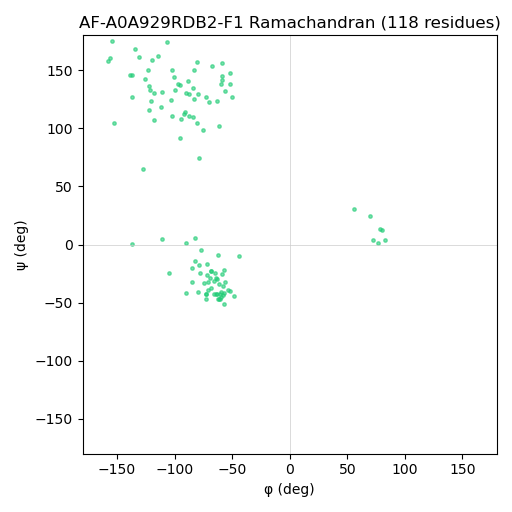2 1.00 91.19 94 ASN A O 1
ATOM 774 N N . VAL A 1 95 ? 12.463 -4.552 -6.363 1.00 91.50 95 VAL A N 1
ATOM 775 C CA . VAL A 1 95 ? 12.625 -3.181 -5.872 1.00 91.50 95 VAL A CA 1
ATOM 776 C C . VAL A 1 95 ? 13.801 -2.531 -6.600 1.00 91.50 95 VAL A C 1
ATOM 778 O O . VAL A 1 95 ? 14.961 -2.824 -6.338 1.00 91.50 95 VAL A O 1
ATOM 781 N N . SER A 1 96 ? 13.501 -1.645 -7.550 1.00 93.75 96 SER A N 1
ATOM 782 C CA . SER A 1 96 ? 14.536 -0.905 -8.278 1.00 93.75 96 SER A CA 1
ATOM 783 C C . SER A 1 96 ? 15.055 0.292 -7.480 1.00 93.75 96 SER A C 1
ATOM 785 O O . SER A 1 96 ? 14.330 0.881 -6.677 1.00 93.75 96 SER A O 1
ATOM 787 N N . TYR A 1 97 ? 16.269 0.748 -7.801 1.00 93.94 97 TYR A N 1
ATOM 788 C CA . TYR A 1 97 ? 16.843 1.976 -7.238 1.00 93.94 97 TYR A CA 1
ATOM 789 C C . TYR A 1 97 ? 15.917 3.199 -7.379 1.00 93.94 97 TYR A C 1
ATOM 791 O O . TYR A 1 97 ? 15.781 4.011 -6.460 1.00 93.94 97 TYR A O 1
ATOM 799 N N . LEU A 1 98 ? 15.235 3.326 -8.523 1.00 93.75 98 LEU A N 1
ATOM 800 C CA . LEU A 1 98 ? 14.269 4.402 -8.746 1.00 93.75 98 LEU A CA 1
ATOM 801 C C . LEU A 1 98 ? 13.078 4.290 -7.788 1.00 93.75 98 LEU A C 1
ATOM 803 O O . LEU A 1 98 ? 12.641 5.296 -7.233 1.00 93.75 98 LEU A O 1
ATOM 807 N N . MET A 1 99 ? 12.565 3.077 -7.580 1.00 93.62 99 MET A N 1
ATOM 808 C CA . MET A 1 99 ? 11.466 2.832 -6.653 1.00 93.62 99 MET A CA 1
ATOM 809 C C . MET A 1 99 ? 11.863 3.188 -5.218 1.00 93.62 99 MET A C 1
ATOM 811 O O . MET A 1 99 ? 11.132 3.935 -4.572 1.00 93.62 99 MET A O 1
ATOM 815 N N . GLU A 1 100 ? 13.034 2.750 -4.749 1.00 93.75 100 GLU A N 1
ATOM 816 C CA . GLU A 1 100 ? 13.549 3.139 -3.428 1.00 93.75 100 GLU A CA 1
ATOM 817 C C . GLU A 1 100 ? 13.697 4.653 -3.292 1.00 93.75 100 GLU A C 1
ATOM 819 O O . GLU A 1 100 ? 13.316 5.235 -2.278 1.00 93.75 100 GLU A O 1
ATOM 824 N N . THR A 1 101 ? 14.225 5.308 -4.327 1.00 93.38 101 THR A N 1
ATOM 825 C CA . THR A 1 101 ? 14.383 6.765 -4.348 1.00 93.38 101 THR A CA 1
ATOM 826 C C . THR A 1 101 ? 13.031 7.464 -4.226 1.00 93.38 101 THR A C 1
ATOM 828 O O . THR A 1 101 ? 12.903 8.437 -3.482 1.00 93.38 101 THR A O 1
ATOM 831 N N . CYS A 1 102 ? 12.004 6.976 -4.925 1.00 93.12 102 CYS A N 1
ATOM 832 C CA . CYS A 1 102 ? 10.648 7.508 -4.820 1.00 93.12 102 CYS A CA 1
ATOM 833 C C . CYS A 1 102 ? 10.040 7.285 -3.429 1.00 93.12 102 CYS A C 1
ATOM 835 O O . CYS A 1 102 ? 9.456 8.217 -2.883 1.00 93.12 102 CYS A O 1
ATOM 837 N N . LEU A 1 103 ? 10.212 6.101 -2.832 1.00 93.62 103 LEU A N 1
ATOM 838 C CA . LEU A 1 103 ? 9.730 5.807 -1.476 1.00 93.62 103 LEU A CA 1
ATOM 839 C C . LEU A 1 103 ? 10.381 6.733 -0.440 1.00 93.62 103 LEU A C 1
ATOM 841 O O . LEU A 1 103 ? 9.673 7.390 0.324 1.00 93.62 103 LEU A O 1
ATOM 845 N N . LYS A 1 104 ? 11.708 6.899 -0.504 1.00 93.25 104 LYS A N 1
ATOM 846 C CA . LYS A 1 104 ? 12.460 7.829 0.355 1.00 93.25 104 LYS A CA 1
ATOM 847 C C . LYS A 1 104 ? 11.993 9.277 0.179 1.00 93.25 104 LYS A C 1
ATOM 849 O O . LYS A 1 104 ? 11.823 9.988 1.164 1.00 93.25 104 LYS A O 1
ATOM 854 N N . LYS A 1 105 ? 11.722 9.722 -1.056 1.00 91.81 105 LYS A N 1
ATOM 855 C CA . LYS A 1 105 ? 11.151 11.060 -1.332 1.00 91.81 105 LYS A CA 1
ATOM 856 C C . LYS A 1 105 ? 9.747 11.246 -0.754 1.00 91.81 105 LYS A C 1
ATOM 858 O O . LYS A 1 105 ? 9.371 12.372 -0.430 1.00 91.81 105 LYS A O 1
ATOM 863 N N . SER A 1 106 ? 8.986 10.165 -0.623 1.00 91.00 106 SER A N 1
ATOM 864 C CA . SER A 1 106 ? 7.699 10.148 0.072 1.00 91.00 106 SER A CA 1
ATOM 865 C C . SER A 1 106 ? 7.832 10.005 1.593 1.00 91.00 106 SER A C 1
ATOM 867 O O . SER A 1 106 ? 6.814 9.932 2.269 1.00 91.00 106 SER A O 1
ATOM 869 N N . GLY A 1 107 ? 9.048 10.018 2.152 1.00 92.31 107 GLY A N 1
ATOM 870 C CA . GLY A 1 107 ? 9.291 9.896 3.594 1.00 92.31 107 GLY A CA 1
ATOM 871 C C . GLY A 1 107 ? 9.181 8.467 4.127 1.00 92.31 107 GLY A C 1
ATOM 872 O O . GLY A 1 107 ? 9.113 8.274 5.335 1.00 92.31 107 GLY A O 1
ATOM 873 N N . ILE A 1 108 ? 9.154 7.470 3.238 1.00 94.06 108 ILE A N 1
ATOM 874 C CA . ILE A 1 108 ? 9.054 6.057 3.599 1.00 94.06 108 ILE A CA 1
ATOM 875 C C . ILE A 1 108 ? 10.470 5.491 3.669 1.00 94.06 108 ILE A C 1
ATOM 877 O O . ILE A 1 108 ? 11.139 5.329 2.644 1.00 94.06 108 ILE A O 1
ATOM 881 N N . HIS A 1 109 ? 10.931 5.215 4.886 1.00 91.00 109 HIS A N 1
ATOM 882 C CA . HIS A 1 109 ? 12.279 4.703 5.148 1.00 91.00 109 HIS A CA 1
ATOM 883 C C . HIS A 1 109 ? 12.293 3.215 5.503 1.00 91.00 109 HIS A C 1
ATOM 885 O O . HIS A 1 109 ? 13.296 2.543 5.276 1.00 91.00 109 HIS A O 1
ATOM 891 N N . GLU A 1 110 ? 11.180 2.701 6.021 1.00 92.62 110 GLU A N 1
ATOM 892 C CA . GLU A 1 110 ? 11.007 1.296 6.366 1.00 92.62 110 GLU A CA 1
ATOM 893 C C . GLU A 1 110 ? 10.398 0.550 5.169 1.00 92.62 110 GLU A C 1
ATOM 895 O O . GLU A 1 110 ? 9.259 0.806 4.772 1.00 92.62 110 GLU A O 1
ATOM 900 N N . VAL A 1 111 ? 11.182 -0.341 4.558 1.00 92.06 111 VAL A N 1
ATOM 901 C CA . VAL A 1 111 ? 10.753 -1.196 3.444 1.00 92.06 111 VAL A CA 1
ATOM 902 C C . VAL A 1 111 ? 10.957 -2.646 3.855 1.00 92.06 111 VAL A C 1
ATOM 904 O O . VAL A 1 111 ? 12.088 -3.071 4.079 1.00 92.06 111 VAL A O 1
ATOM 907 N N . LEU A 1 112 ? 9.862 -3.389 3.964 1.00 91.69 112 LEU A N 1
ATOM 908 C CA . LEU A 1 112 ? 9.831 -4.741 4.511 1.00 91.69 112 LEU A CA 1
ATOM 909 C C . LEU A 1 112 ? 9.243 -5.717 3.487 1.00 91.69 112 LEU A C 1
ATOM 911 O O . LEU A 1 112 ? 8.388 -5.330 2.691 1.00 91.69 112 LEU A O 1
ATOM 915 N N . PRO A 1 113 ? 9.645 -6.991 3.494 1.00 87.50 113 PRO A N 1
ATOM 916 C CA . PRO A 1 113 ? 8.882 -8.042 2.829 1.00 87.50 113 PRO A CA 1
ATOM 917 C C . PRO A 1 113 ? 7.455 -8.125 3.404 1.00 87.50 113 PRO A C 1
ATOM 919 O O . PRO A 1 113 ? 7.260 -7.955 4.605 1.00 87.50 113 PRO A O 1
ATOM 922 N N . ALA A 1 114 ? 6.438 -8.364 2.572 1.00 82.06 114 ALA A N 1
ATOM 923 C CA . ALA A 1 114 ? 5.049 -8.460 3.046 1.00 82.06 114 ALA A CA 1
ATOM 924 C C . ALA A 1 114 ? 4.793 -9.704 3.920 1.00 82.06 114 ALA A C 1
ATOM 926 O O . ALA A 1 114 ? 3.877 -9.709 4.733 1.00 82.06 114 ALA A O 1
ATOM 927 N N . ASP A 1 115 ? 5.619 -10.737 3.779 1.00 74.12 115 ASP A N 1
ATOM 928 C CA . ASP A 1 115 ? 5.656 -11.930 4.628 1.00 74.12 115 ASP A CA 1
ATOM 929 C C . ASP A 1 115 ? 6.463 -11.728 5.925 1.00 74.12 115 ASP A C 1
ATOM 931 O O . ASP A 1 115 ? 6.325 -12.514 6.860 1.00 74.12 115 ASP A O 1
ATOM 935 N N . ALA A 1 116 ? 7.257 -10.656 6.024 1.00 65.75 116 ALA A N 1
ATOM 936 C CA . ALA A 1 116 ? 7.994 -10.305 7.239 1.00 65.75 116 ALA A CA 1
ATOM 937 C C . ALA A 1 116 ? 7.118 -9.653 8.321 1.00 65.75 116 ALA A C 1
ATOM 939 O O . ALA A 1 116 ? 7.605 -9.431 9.427 1.00 65.75 116 ALA A O 1
ATOM 940 N N . ALA A 1 117 ? 5.839 -9.383 8.034 1.00 58.94 117 ALA A N 1
ATOM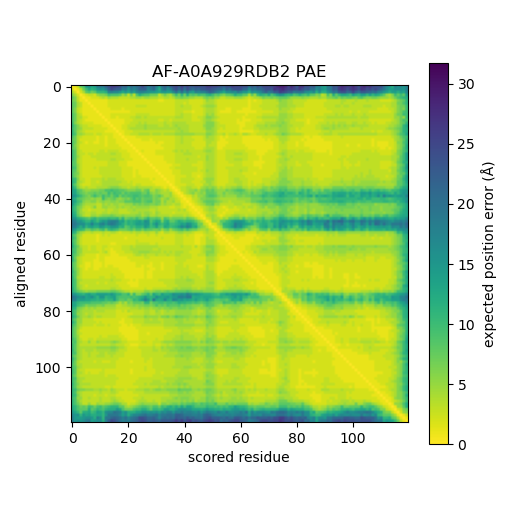 9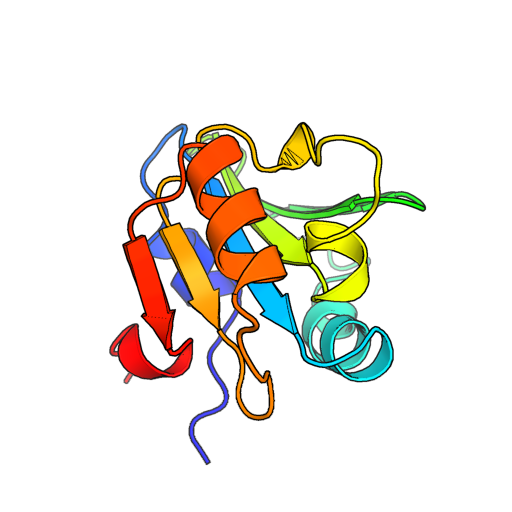41 C CA . ALA A 1 117 ? 4.871 -8.905 9.023 1.00 58.94 117 ALA A CA 1
ATOM 942 C C . ALA A 1 117 ? 4.621 -9.919 10.166 1.00 58.94 117 ALA A C 1
ATOM 944 O O . ALA A 1 117 ? 4.034 -9.579 11.178 1.00 58.94 117 ALA A O 1
ATOM 945 N N . GLY A 1 118 ? 5.124 -11.158 10.073 1.00 48.34 118 GLY A N 1
ATOM 946 C CA . GLY A 1 118 ? 5.046 -12.104 11.194 1.00 48.34 118 GLY A CA 1
ATOM 947 C C . GLY A 1 118 ? 3.627 -12.604 11.472 1.00 48.34 118 GLY A C 1
ATOM 948 O O . GLY A 1 118 ? 3.333 -13.031 12.584 1.00 48.34 118 GLY A O 1
ATOM 949 N N . LEU A 1 119 ? 2.771 -12.567 10.451 1.00 44.62 119 LEU A N 1
ATOM 950 C CA . LEU A 1 119 ? 1.390 -13.029 10.496 1.00 44.62 119 LEU A CA 1
ATOM 951 C C . LEU A 1 119 ? 1.371 -14.561 10.466 1.00 44.62 119 LEU A C 1
ATOM 953 O O . LEU A 1 119 ? 1.567 -15.181 9.414 1.00 44.62 119 LEU A O 1
ATOM 957 N N . ILE A 1 120 ? 1.232 -15.143 11.659 1.00 34.44 120 ILE A N 1
ATOM 958 C CA . ILE A 1 120 ? 0.974 -16.563 11.931 1.00 34.44 120 ILE A CA 1
ATOM 959 C C . ILE A 1 120 ? -0.461 -16.680 12.433 1.00 34.44 120 ILE A C 1
ATOM 961 O O . ILE A 1 120 ? -0.801 -15.907 13.357 1.00 34.44 120 ILE A O 1
#

Secondary structure (DSSP, 8-state):
-----HHHHHHHSPTT-EEEEE-SSHHHHHHHHGGGTT---SS-EEEEETTEEEEEETTTTEEEEEE-HHHHSSSS--GGGTT-SEEEE-TT----HHHHHHHHHTT--EEEEGGGG---

Nearest PDB structures (foldseek):
  2h17-assembly1_A  TM=4.593E-01  e=3.139E-02  Homo sapiens
  5umq-assembly1_A  TM=3.676E-01  e=6.424E-02  Streptomyces sp. CB03234
  5uhj-assembly2_B-3  TM=3.663E-01  e=1.154E-01  Streptomyces sp. CB03234
  5uhj-assembly1_A-2  TM=3.394E-01  e=1.598E-01  Streptomyces sp. CB03234
  7wqy-assembly1_A  TM=2.993E-01  e=7.809E-02  Ctenopharyngodon idella

Mean predicted aligned error: 5.06 Å

pLDDT: mean 86.13, std 12.56, range [34.44, 94.94]

Solvent-accessible surface area (backbone atoms only — not comparable to full-atom values): 6836 Å² total; per-residue (Å²): 129,87,74,68,57,73,64,59,56,35,69,72,31,51,73,69,34,31,30,33,39,34,22,62,38,72,65,59,41,44,67,71,45,51,80,53,56,92,56,92,51,98,67,47,44,67,41,80,51,104,86,47,40,31,42,31,28,76,89,48,44,12,30,33,35,55,45,27,60,70,60,53,54,39,93,61,81,55,69,92,52,52,62,17,67,30,35,28,40,32,87,85,49,81,86,44,74,63,41,54,52,39,38,46,74,28,58,27,79,46,75,41,54,40,69,70,73,70,88,124

Radius of gyration: 13.24 Å; Cα contacts (8 Å, |Δi|>4): 215; chains: 1; bounding box: 37×33×28 Å